Protein AF-A0A2M7T2A1-F1 (afdb_monomer_lite)

Secondary structure (DSSP, 8-state):
---------TT-SSPPSSSPPP--HHHHHHHIIIIIHHHHHHHHHHHHHHHHHHSHHHHHHHHHHHHHHHHHHHHHT--

Foldseek 3Di:
DQDQDDDDCPPDDDDDPDDDRDHDPVVVVVCCVPPVVVVVVVVVVVVVVVVLCVPPVSVVVVVVVVVVVVVVVVVVVVD

pLDDT: mean 78.81, std 8.07, range [50.72, 89.62]

Sequence (79 aa):
MVPNVKENTRNRKKSKRGAKRLFDEEIYDERFRTIERVFAWADKFKRLLIRFEHISLHHFGLKLIRFCRICEKSENFKK

Structure (mmCIF, N/CA/C/O backbone):
data_AF-A0A2M7T2A1-F1
#
_entry.id   AF-A0A2M7T2A1-F1
#
loop_
_atom_site.group_PDB
_atom_site.id
_atom_site.type_symbol
_atom_site.label_atom_id
_atom_site.label_alt_id
_atom_site.label_comp_id
_atom_site.label_asym_id
_atom_site.label_entity_id
_atom_site.label_seq_id
_atom_site.pdbx_PDB_ins_code
_atom_site.Cartn_x
_atom_site.Cartn_y
_atom_site.Cartn_z
_atom_site.occupancy
_atom_site.B_iso_or_equiv
_atom_site.auth_seq_id
_atom_site.auth_comp_id
_atom_site.auth_asym_id
_atom_site.auth_atom_id
_atom_site.pdbx_PDB_model_num
ATOM 1 N N . MET A 1 1 ? -11.393 16.366 6.852 1.00 65.50 1 MET A N 1
ATOM 2 C CA . MET A 1 1 ? -11.953 15.011 6.645 1.00 65.50 1 MET A CA 1
ATOM 3 C C . MET A 1 1 ? -11.693 14.187 7.898 1.00 65.50 1 MET A C 1
ATOM 5 O O . MET A 1 1 ? -10.555 14.175 8.353 1.00 65.50 1 MET A O 1
ATOM 9 N N . VAL A 1 2 ? -12.717 13.566 8.490 1.00 72.69 2 VAL A N 1
ATOM 10 C CA . VAL A 1 2 ? -12.541 12.709 9.678 1.00 72.69 2 VAL A CA 1
ATOM 11 C C . VAL A 1 2 ? -12.295 11.269 9.209 1.00 72.69 2 VAL A C 1
ATOM 13 O O . VAL A 1 2 ? -13.101 10.750 8.442 1.00 72.69 2 VAL A O 1
ATOM 16 N N . PRO A 1 3 ? -11.186 10.623 9.604 1.00 73.00 3 PRO A N 1
ATOM 17 C CA . PRO A 1 3 ? -10.873 9.273 9.149 1.00 73.00 3 PRO A CA 1
ATOM 18 C C . PRO A 1 3 ? -11.714 8.216 9.881 1.00 73.00 3 PRO A C 1
ATOM 20 O O . PRO A 1 3 ? -11.645 8.109 11.106 1.00 73.00 3 PRO A O 1
ATOM 23 N N . ASN A 1 4 ? -12.437 7.389 9.117 1.00 82.25 4 ASN A N 1
ATOM 24 C CA . ASN A 1 4 ? -13.146 6.206 9.612 1.00 82.25 4 ASN A CA 1
ATOM 25 C C . ASN A 1 4 ? -12.151 5.046 9.812 1.00 82.25 4 ASN A C 1
ATOM 27 O O . ASN A 1 4 ? -11.814 4.324 8.871 1.00 82.25 4 ASN A O 1
ATOM 31 N N . VAL A 1 5 ? -11.557 4.932 11.002 1.00 81.56 5 VAL A N 1
ATOM 32 C CA . VAL A 1 5 ? -10.511 3.934 11.294 1.00 81.56 5 VAL A CA 1
ATOM 33 C C . VAL A 1 5 ? -10.801 3.251 12.621 1.00 81.56 5 VAL A C 1
ATOM 35 O O . VAL A 1 5 ? -10.857 3.917 13.660 1.00 81.56 5 VAL A O 1
ATOM 38 N N . LYS A 1 6 ? -10.893 1.916 12.581 1.00 80.62 6 LYS A N 1
ATOM 39 C CA . LYS A 1 6 ? -11.066 1.073 13.765 1.00 80.62 6 LYS A CA 1
ATOM 40 C C . LYS A 1 6 ? -9.937 1.292 14.770 1.00 80.62 6 LYS A C 1
ATOM 42 O O . LYS A 1 6 ? -8.764 1.430 14.414 1.00 80.62 6 LYS A O 1
ATOM 47 N N . GLU A 1 7 ? -10.286 1.318 16.049 1.00 79.06 7 GLU A N 1
ATOM 48 C CA . GLU A 1 7 ? -9.295 1.419 17.114 1.00 79.06 7 GLU A CA 1
ATOM 49 C C . GLU A 1 7 ? -8.483 0.117 17.240 1.00 79.06 7 GLU A C 1
ATOM 51 O O . GLU A 1 7 ? -9.042 -0.974 17.330 1.00 79.06 7 GLU A O 1
ATOM 56 N N . ASN A 1 8 ? -7.151 0.229 17.281 1.00 83.19 8 ASN A N 1
ATOM 57 C CA . ASN A 1 8 ? -6.273 -0.916 17.515 1.00 83.19 8 ASN A CA 1
ATOM 58 C C . ASN A 1 8 ? -6.188 -1.247 19.015 1.00 83.19 8 ASN A C 1
ATOM 60 O O . ASN A 1 8 ? -5.568 -0.509 19.785 1.00 83.19 8 ASN A O 1
ATOM 64 N N . THR A 1 9 ? -6.759 -2.382 19.417 1.00 82.44 9 THR A N 1
ATOM 65 C CA . THR A 1 9 ? -6.800 -2.857 20.812 1.00 82.44 9 THR A CA 1
ATOM 66 C C . THR A 1 9 ? -5.597 -3.719 21.207 1.00 82.44 9 THR A C 1
ATOM 68 O O . THR A 1 9 ? -5.373 -3.957 22.392 1.00 82.44 9 THR A O 1
ATOM 71 N N . ARG A 1 10 ? -4.777 -4.158 20.240 1.00 81.38 10 ARG A N 1
ATOM 72 C CA . ARG A 1 10 ? -3.794 -5.244 20.419 1.00 81.38 10 ARG A CA 1
ATOM 73 C C . ARG A 1 10 ? -2.783 -5.030 21.552 1.00 81.38 10 ARG A C 1
ATOM 75 O O . ARG A 1 10 ? -2.418 -5.989 22.217 1.00 81.38 10 ARG A O 1
ATOM 82 N N . ASN A 1 11 ? -2.350 -3.793 21.792 1.00 84.12 11 ASN A N 1
ATOM 83 C CA . ASN A 1 11 ? -1.325 -3.475 22.797 1.00 84.12 11 ASN A CA 1
ATOM 84 C C . ASN A 1 11 ? -1.882 -2.850 24.083 1.00 84.12 11 ASN A C 1
ATOM 86 O O . ASN A 1 11 ? -1.124 -2.259 24.854 1.00 84.12 11 ASN A O 1
ATOM 90 N N . ARG A 1 12 ? -3.199 -2.904 24.326 1.00 79.94 12 ARG A N 1
ATOM 91 C CA . ARG A 1 12 ? -3.794 -2.050 25.355 1.00 79.94 12 ARG A CA 1
ATOM 92 C C . ARG A 1 12 ? -4.911 -2.709 26.156 1.00 79.94 12 ARG A C 1
ATOM 94 O O . ARG A 1 12 ? -5.906 -3.149 25.605 1.00 79.94 12 ARG A O 1
ATOM 101 N N . LYS A 1 13 ? -4.760 -2.688 27.488 1.00 79.12 13 LYS A N 1
ATOM 102 C CA . LYS A 1 13 ? -5.741 -3.228 28.452 1.00 79.12 13 LYS A CA 1
ATOM 103 C C . LYS A 1 13 ? -6.796 -2.214 28.928 1.00 79.12 13 LYS A C 1
ATOM 105 O O . LYS A 1 13 ? -7.771 -2.605 29.550 1.00 79.12 13 LYS A O 1
ATOM 110 N N . LYS A 1 14 ? -6.595 -0.911 28.691 1.00 81.31 14 LYS A N 1
ATOM 111 C CA . LYS A 1 14 ? -7.484 0.182 29.150 1.00 81.31 14 LYS A CA 1
ATOM 112 C C . LYS A 1 14 ? -8.132 0.886 27.951 1.00 81.31 14 LYS A C 1
ATOM 114 O O . LYS A 1 14 ? -7.515 0.927 26.895 1.00 81.31 14 LYS A O 1
ATOM 119 N N . SER A 1 15 ? -9.320 1.480 28.100 1.00 80.00 15 SER A N 1
ATOM 120 C CA . SER A 1 15 ? -10.020 2.238 27.038 1.00 80.00 15 SER A CA 1
ATOM 121 C C . SER A 1 15 ? -9.339 3.575 26.730 1.00 80.00 15 SER A C 1
ATOM 123 O O . SER A 1 15 ? -8.725 4.168 27.620 1.00 80.00 15 SER A O 1
ATOM 125 N N . LYS A 1 16 ? -9.338 4.041 25.465 1.00 79.69 16 LYS A N 1
ATOM 126 C CA . LYS A 1 16 ? -8.517 5.204 25.038 1.00 79.69 16 LYS A CA 1
ATOM 127 C C . LYS A 1 16 ? -8.982 6.473 25.700 1.00 79.69 16 LYS A C 1
ATOM 129 O O . LYS A 1 16 ? -10.164 6.773 25.710 1.00 79.69 16 LYS A O 1
ATOM 134 N N . ARG A 1 17 ? -8.026 7.194 26.287 1.00 76.50 17 ARG A N 1
ATOM 135 C CA . ARG A 1 17 ? -8.307 8.485 26.898 1.00 76.50 17 ARG A CA 1
ATOM 136 C C . ARG A 1 17 ? -8.624 9.468 25.770 1.00 76.50 17 ARG A C 1
ATOM 138 O O . ARG A 1 17 ? -7.812 9.611 24.857 1.00 76.50 17 ARG A O 1
ATOM 145 N N . GLY A 1 18 ? -9.791 10.101 25.838 1.00 79.44 18 GLY A N 1
ATOM 146 C CA . GLY A 1 18 ? -10.270 11.074 24.853 1.00 79.44 18 GLY A CA 1
ATOM 147 C C . GLY A 1 18 ? -11.603 10.683 24.212 1.00 79.44 18 GLY A C 1
ATOM 148 O O . GLY A 1 18 ? -12.236 9.705 24.606 1.00 79.44 18 GLY A O 1
ATOM 149 N N . ALA A 1 19 ? -12.026 11.476 23.226 1.00 77.12 19 ALA A N 1
ATOM 150 C CA . ALA A 1 19 ? -13.256 11.240 22.479 1.00 77.12 19 ALA A CA 1
ATOM 151 C C . ALA A 1 19 ? -13.195 9.909 21.713 1.00 77.12 19 ALA A C 1
ATOM 153 O O . ALA A 1 19 ? -12.175 9.573 21.099 1.00 77.12 19 ALA A O 1
ATOM 154 N N . LYS A 1 20 ? -14.307 9.165 21.738 1.00 74.44 20 LYS A N 1
ATOM 155 C CA . LYS A 1 20 ? -14.471 7.966 20.912 1.00 74.44 20 LYS A CA 1
ATOM 156 C C . LYS A 1 20 ? -14.327 8.368 19.445 1.00 74.44 20 LYS A C 1
ATOM 158 O O . LYS A 1 20 ? -14.886 9.376 19.018 1.00 74.44 20 LYS A O 1
ATOM 163 N N . ARG A 1 21 ? -13.548 7.601 18.683 1.00 76.38 21 ARG A N 1
ATOM 164 C CA . ARG A 1 21 ? -13.459 7.813 17.236 1.00 76.38 21 ARG A CA 1
ATOM 165 C C . ARG A 1 21 ? -14.790 7.421 16.605 1.00 76.38 21 ARG A C 1
ATOM 167 O O . ARG A 1 21 ? -15.377 6.422 17.010 1.00 76.38 21 ARG A O 1
ATOM 174 N N . LEU A 1 22 ? -15.237 8.208 15.630 1.00 76.25 22 LEU A N 1
ATOM 175 C CA . LEU A 1 22 ? -16.348 7.832 14.766 1.00 76.25 22 LEU A CA 1
ATOM 176 C C . LEU A 1 22 ? -15.899 6.606 13.967 1.00 76.25 22 LEU A C 1
ATOM 178 O O . LEU A 1 22 ? -14.896 6.672 13.251 1.00 76.25 22 LEU A O 1
ATOM 182 N N . PHE A 1 23 ? -16.584 5.487 14.185 1.00 81.44 23 PHE A N 1
ATOM 183 C CA . PHE A 1 23 ? -16.367 4.250 13.457 1.00 81.44 23 PHE A CA 1
ATOM 184 C C . PHE A 1 23 ? -17.701 3.787 12.897 1.00 81.44 23 PHE A C 1
ATOM 186 O O . PHE A 1 23 ? -18.617 3.490 13.661 1.00 81.44 23 PHE A O 1
ATOM 193 N N . ASP A 1 24 ? -17.776 3.764 11.576 1.00 85.12 24 ASP A N 1
ATOM 194 C CA . ASP A 1 24 ? -18.882 3.198 10.822 1.00 85.12 24 ASP A CA 1
ATOM 195 C C . ASP A 1 24 ? -18.381 1.908 10.168 1.00 85.12 24 ASP A C 1
ATOM 197 O O . ASP A 1 24 ? -17.392 1.927 9.426 1.00 85.12 24 ASP A O 1
ATOM 201 N N . GLU A 1 25 ? -19.003 0.786 10.519 1.00 84.94 25 GLU A N 1
ATOM 202 C CA . GLU A 1 25 ? -18.559 -0.539 10.089 1.00 84.94 25 GLU A CA 1
ATOM 203 C C . GLU A 1 25 ? -18.831 -0.769 8.596 1.00 84.94 25 GLU A C 1
ATOM 205 O O . GLU A 1 25 ? -17.964 -1.304 7.906 1.00 84.94 25 GLU A O 1
ATOM 210 N N . GLU A 1 26 ? -19.944 -0.256 8.062 1.00 85.19 26 GLU A N 1
ATOM 211 C CA . GLU A 1 26 ? -20.313 -0.427 6.650 1.00 85.19 26 GLU A CA 1
ATOM 212 C C . GLU A 1 26 ? -19.321 0.303 5.735 1.00 85.19 26 GLU A C 1
ATOM 214 O O . GLU A 1 26 ? -18.747 -0.280 4.812 1.00 85.19 26 GLU A O 1
ATOM 219 N N . ILE A 1 27 ? -19.016 1.563 6.061 1.00 83.94 27 ILE A N 1
ATOM 220 C CA . ILE A 1 27 ? -18.048 2.371 5.303 1.00 83.94 27 ILE A CA 1
ATOM 221 C C . ILE A 1 27 ? -16.631 1.782 5.418 1.00 83.94 27 ILE A C 1
ATOM 223 O O . ILE A 1 27 ? -15.815 1.890 4.495 1.00 83.94 27 ILE A O 1
ATOM 227 N N . TYR A 1 28 ? -16.294 1.185 6.565 1.00 84.00 28 TYR A N 1
ATOM 228 C CA . TYR A 1 28 ? -14.982 0.575 6.770 1.00 84.00 28 TYR A CA 1
ATOM 229 C C . TYR A 1 28 ? -14.803 -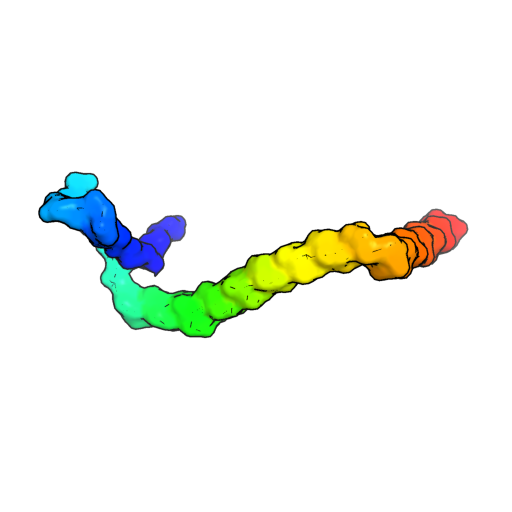0.685 5.912 1.00 84.00 28 TYR A C 1
ATOM 231 O O . TYR A 1 28 ? -13.746 -0.855 5.294 1.00 84.00 28 TYR A O 1
ATOM 239 N N . ASP A 1 29 ? -15.839 -1.515 5.808 1.00 84.88 29 ASP A N 1
ATOM 240 C CA . ASP A 1 29 ? -15.829 -2.726 4.988 1.00 84.88 29 ASP A CA 1
ATOM 241 C C . ASP A 1 29 ? -15.742 -2.415 3.490 1.00 84.88 29 ASP A C 1
ATOM 243 O O . ASP A 1 29 ? -14.963 -3.045 2.763 1.00 84.88 29 ASP A O 1
ATOM 247 N N . GLU A 1 30 ? -16.464 -1.398 3.015 1.00 84.94 30 GLU A N 1
ATOM 248 C CA . GLU A 1 30 ? -16.342 -0.933 1.630 1.00 84.94 30 GLU A CA 1
ATOM 249 C C . GLU A 1 30 ? -14.931 -0.426 1.316 1.00 84.94 30 GLU A C 1
ATOM 251 O O . GLU A 1 30 ? -14.357 -0.769 0.272 1.00 84.94 30 GLU A O 1
ATOM 256 N N . ARG A 1 31 ? -14.320 0.332 2.239 1.00 84.69 31 ARG A N 1
ATOM 257 C CA . ARG A 1 31 ? -12.939 0.816 2.097 1.00 84.69 31 ARG A CA 1
ATOM 258 C C . ARG A 1 31 ? -11.946 -0.336 2.013 1.00 84.69 31 ARG A C 1
ATOM 260 O O . ARG A 1 31 ? -11.036 -0.304 1.183 1.00 84.69 31 ARG A O 1
ATOM 267 N N . PHE A 1 32 ? -12.104 -1.347 2.862 1.00 80.56 32 PHE A N 1
ATOM 268 C CA .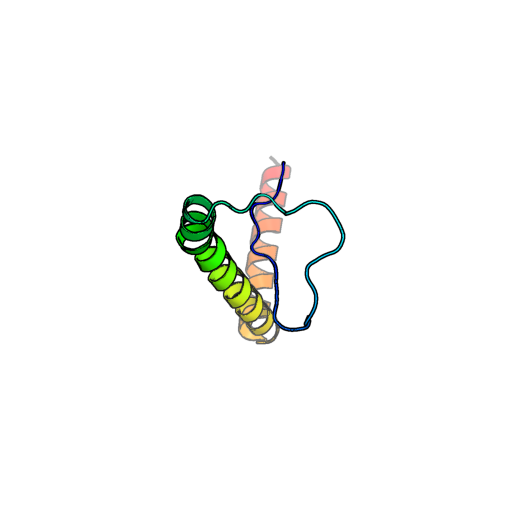 PHE A 1 32 ? -11.220 -2.507 2.875 1.00 80.56 32 PHE A CA 1
ATOM 269 C C . PHE A 1 32 ? -11.305 -3.290 1.556 1.00 80.56 32 PHE A C 1
ATOM 271 O O . PHE A 1 32 ? -10.280 -3.629 0.958 1.00 80.56 32 PHE A O 1
ATOM 278 N N . ARG A 1 33 ? -12.528 -3.518 1.053 1.00 82.81 33 ARG A N 1
ATOM 279 C CA . ARG A 1 33 ? -12.775 -4.251 -0.201 1.00 82.81 33 ARG A CA 1
ATOM 280 C C . ARG A 1 33 ? -12.203 -3.545 -1.429 1.00 82.81 33 ARG A C 1
ATOM 282 O O . ARG A 1 33 ? -11.648 -4.212 -2.304 1.00 82.81 33 ARG A O 1
ATOM 289 N N . THR A 1 34 ? -12.345 -2.224 -1.500 1.00 84.81 34 THR A N 1
ATOM 290 C CA . THR A 1 34 ? -11.992 -1.436 -2.691 1.00 84.81 34 THR A CA 1
ATOM 291 C C . THR A 1 34 ? -10.561 -0.908 -2.638 1.00 84.81 34 THR A C 1
ATOM 293 O O . THR A 1 34 ? -9.759 -1.180 -3.529 1.00 84.81 34 THR A O 1
ATOM 296 N N . ILE A 1 35 ? -10.217 -0.174 -1.582 1.00 85.62 35 ILE A N 1
ATOM 297 C CA . ILE A 1 35 ? -8.992 0.620 -1.510 1.00 85.62 35 ILE A CA 1
ATOM 298 C C . ILE A 1 35 ? -7.838 -0.233 -0.993 1.00 85.62 35 ILE A C 1
ATOM 300 O O . ILE A 1 35 ? -6.796 -0.316 -1.640 1.00 85.62 35 ILE A O 1
ATOM 304 N N . GLU A 1 36 ? -8.005 -0.912 0.142 1.00 84.75 36 GLU A N 1
ATOM 305 C CA . GLU A 1 36 ? -6.880 -1.602 0.791 1.00 84.75 36 GLU A CA 1
ATOM 306 C C . GLU A 1 36 ? -6.350 -2.775 -0.049 1.00 84.75 36 GLU A C 1
ATOM 308 O O . GLU A 1 36 ? -5.141 -3.006 -0.086 1.00 84.75 36 GLU A O 1
ATOM 313 N N . ARG A 1 37 ? -7.211 -3.443 -0.828 1.00 85.69 37 ARG A N 1
ATOM 314 C CA . ARG A 1 37 ? -6.797 -4.471 -1.798 1.00 85.69 37 ARG A CA 1
ATOM 315 C C . ARG A 1 37 ? -5.929 -3.906 -2.926 1.00 85.69 37 ARG A C 1
ATOM 317 O O . ARG A 1 37 ? -4.914 -4.510 -3.279 1.00 85.69 37 ARG A O 1
ATOM 324 N N . VAL A 1 38 ? -6.304 -2.754 -3.483 1.00 87.81 38 VAL A N 1
ATOM 325 C CA . VAL A 1 38 ? -5.535 -2.084 -4.545 1.00 87.81 38 VAL A CA 1
ATOM 326 C C . VAL A 1 38 ? -4.214 -1.556 -3.996 1.00 87.81 38 VAL A C 1
ATOM 328 O O . VAL A 1 38 ? -3.173 -1.756 -4.618 1.00 87.81 38 VAL A O 1
ATOM 331 N N . PHE A 1 39 ? -4.223 -0.953 -2.806 1.00 84.88 39 PHE A N 1
ATOM 332 C CA . PHE A 1 39 ? -3.006 -0.490 -2.138 1.00 84.88 39 PHE A CA 1
ATOM 333 C C . PHE A 1 39 ? -2.057 -1.648 -1.811 1.00 84.88 39 PHE A C 1
ATOM 335 O O . PHE A 1 39 ? -0.865 -1.555 -2.100 1.00 84.88 39 PHE A O 1
ATOM 342 N N . ALA A 1 40 ? -2.580 -2.774 -1.317 1.00 87.44 40 ALA A N 1
ATOM 343 C CA . ALA A 1 40 ? -1.784 -3.976 -1.092 1.00 87.44 40 ALA A CA 1
ATOM 344 C C . ALA A 1 40 ? -1.127 -4.470 -2.389 1.00 87.44 40 ALA A C 1
ATOM 346 O O . ALA A 1 40 ? 0.048 -4.843 -2.383 1.00 87.44 40 ALA A O 1
ATOM 347 N N . TRP A 1 41 ? -1.849 -4.440 -3.513 1.00 87.56 41 TRP A N 1
ATOM 348 C CA . TRP A 1 41 ? -1.285 -4.793 -4.814 1.00 87.56 41 TRP A CA 1
ATOM 349 C C . TRP A 1 41 ? -0.218 -3.788 -5.278 1.00 87.56 41 TRP A C 1
ATOM 351 O O . TRP A 1 41 ? 0.875 -4.194 -5.677 1.00 87.56 41 TRP A O 1
ATOM 361 N N . ALA A 1 42 ? -0.475 -2.485 -5.144 1.00 87.44 42 ALA A N 1
ATOM 362 C CA . ALA A 1 42 ? 0.466 -1.426 -5.506 1.00 87.44 42 ALA A CA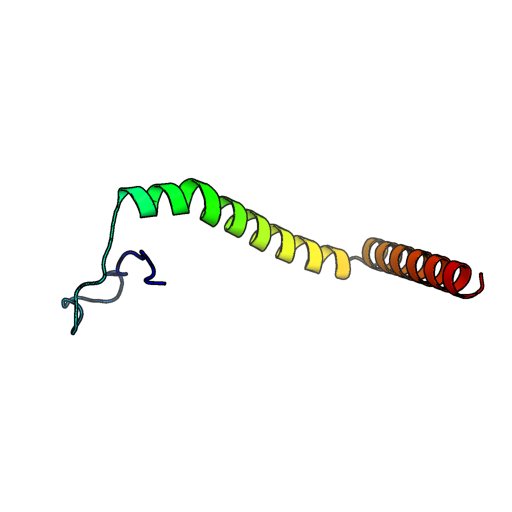 1
ATOM 363 C C . ALA A 1 42 ? 1.776 -1.499 -4.699 1.00 87.44 42 ALA A C 1
ATOM 365 O O . ALA A 1 42 ? 2.864 -1.340 -5.258 1.00 87.44 42 ALA A O 1
ATOM 366 N N . ASP A 1 43 ? 1.706 -1.800 -3.401 1.00 85.44 43 ASP A N 1
ATOM 367 C CA . ASP A 1 43 ? 2.897 -1.947 -2.559 1.00 85.44 43 ASP A CA 1
ATOM 368 C C . ASP A 1 43 ? 3.707 -3.207 -2.904 1.00 85.44 43 ASP A C 1
ATOM 370 O O . ASP A 1 43 ? 4.943 -3.188 -2.866 1.00 85.44 43 ASP A O 1
ATOM 374 N N . LYS A 1 44 ? 3.048 -4.295 -3.327 1.00 81.44 44 LYS A N 1
ATOM 375 C CA . LYS A 1 44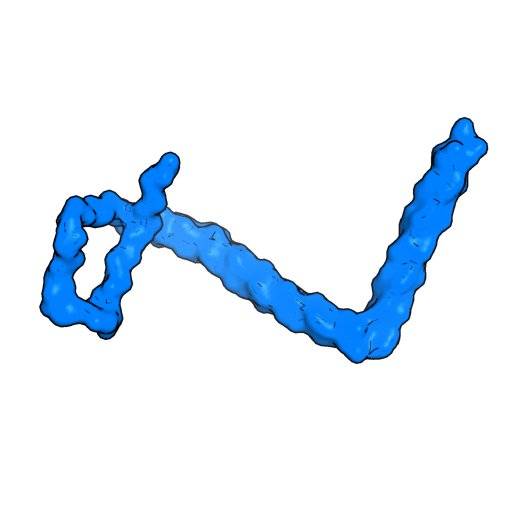 ? 3.749 -5.460 -3.895 1.00 81.44 44 LYS A CA 1
ATOM 376 C C . LYS A 1 44 ? 4.403 -5.128 -5.236 1.00 81.44 44 LYS A C 1
ATOM 378 O O . LYS A 1 44 ? 5.531 -5.563 -5.471 1.00 81.44 44 LYS A O 1
ATOM 383 N N . PHE A 1 45 ? 3.750 -4.324 -6.073 1.00 79.31 45 PHE A N 1
ATOM 384 C CA . PHE A 1 45 ? 4.287 -3.895 -7.363 1.00 79.31 45 PHE A CA 1
ATOM 385 C C . PHE A 1 45 ? 5.541 -3.019 -7.210 1.00 79.31 45 PHE A C 1
ATOM 387 O O . PHE A 1 45 ? 6.542 -3.259 -7.881 1.00 79.31 45 PHE A O 1
ATOM 394 N N . LYS A 1 46 ? 5.568 -2.080 -6.254 1.00 79.31 46 LYS A N 1
ATOM 395 C CA . LYS A 1 46 ? 6.778 -1.286 -5.950 1.00 79.31 46 LYS A CA 1
ATOM 396 C C . LYS A 1 46 ? 7.976 -2.162 -5.580 1.00 79.31 46 LYS A C 1
ATOM 398 O O . LYS A 1 46 ? 9.091 -1.919 -6.032 1.00 79.31 46 LYS A O 1
ATOM 403 N N . ARG A 1 47 ? 7.755 -3.220 -4.791 1.00 77.94 47 ARG A N 1
ATOM 404 C CA . ARG A 1 47 ? 8.813 -4.180 -4.437 1.00 77.94 47 ARG A CA 1
ATOM 405 C C . ARG A 1 47 ? 9.326 -4.965 -5.652 1.00 77.94 47 ARG A C 1
ATOM 407 O O . ARG A 1 47 ? 10.498 -5.333 -5.680 1.00 77.94 47 ARG A O 1
ATOM 414 N N . LEU A 1 48 ? 8.468 -5.220 -6.639 1.00 74.31 48 LEU A N 1
ATOM 415 C CA . LEU A 1 48 ? 8.837 -5.858 -7.903 1.00 74.31 48 LEU A CA 1
ATOM 416 C C . LEU A 1 48 ? 9.742 -4.939 -8.745 1.00 74.31 48 LEU A C 1
ATOM 418 O O . LEU A 1 48 ? 10.760 -5.395 -9.257 1.00 74.31 48 LEU A O 1
ATOM 422 N N . LEU A 1 49 ? 9.421 -3.643 -8.825 1.00 73.75 49 LEU A N 1
ATOM 423 C CA . LEU A 1 49 ? 10.204 -2.655 -9.580 1.00 73.75 49 LEU A CA 1
ATOM 424 C C . LEU A 1 49 ? 11.650 -2.531 -9.085 1.00 73.75 49 LEU A C 1
ATOM 426 O O . LEU A 1 49 ? 12.568 -2.540 -9.897 1.00 73.75 49 LEU A O 1
ATOM 430 N N . ILE A 1 50 ? 11.870 -2.532 -7.767 1.00 70.38 50 ILE A N 1
ATOM 431 C CA . ILE A 1 50 ? 13.229 -2.490 -7.192 1.00 70.38 50 ILE A CA 1
ATOM 432 C C . ILE A 1 50 ? 14.071 -3.691 -7.664 1.00 70.38 50 ILE A C 1
ATOM 434 O O . ILE A 1 50 ? 15.273 -3.572 -7.893 1.00 70.38 50 ILE A O 1
ATOM 438 N N . ARG A 1 51 ? 13.453 -4.864 -7.861 1.00 68.19 51 ARG A N 1
ATOM 439 C CA . ARG A 1 51 ? 14.159 -6.039 -8.401 1.00 68.19 51 ARG A CA 1
ATOM 440 C C . ARG A 1 51 ? 14.496 -5.881 -9.881 1.00 68.19 51 ARG A C 1
ATOM 442 O O . ARG A 1 51 ? 15.560 -6.328 -10.300 1.00 68.19 51 ARG A O 1
ATOM 449 N N . PHE A 1 52 ? 13.626 -5.243 -10.660 1.00 64.69 52 PHE A N 1
ATOM 450 C CA . PHE A 1 52 ? 13.901 -4.951 -12.068 1.00 64.69 52 PHE A CA 1
ATOM 451 C C . PHE A 1 52 ? 15.055 -3.964 -12.248 1.00 64.69 52 PHE A C 1
ATOM 453 O O . PHE A 1 52 ? 15.845 -4.133 -13.171 1.00 64.69 52 PHE A O 1
ATOM 460 N N . GLU A 1 53 ? 15.204 -2.992 -11.348 1.00 65.44 53 GLU A N 1
ATOM 461 C CA . GLU A 1 53 ? 16.359 -2.085 -11.351 1.00 65.44 53 GLU A CA 1
ATOM 462 C C . GLU A 1 53 ? 17.675 -2.803 -11.014 1.00 65.44 53 GLU A C 1
ATOM 464 O O . GLU A 1 53 ? 18.734 -2.403 -11.491 1.00 65.44 53 GLU A O 1
ATOM 469 N N . HIS A 1 54 ? 17.620 -3.892 -10.243 1.00 66.50 54 HIS A N 1
ATOM 470 C CA . HIS A 1 54 ? 18.806 -4.658 -9.856 1.00 66.50 54 HIS A CA 1
ATOM 471 C C . HIS A 1 54 ? 19.265 -5.668 -10.926 1.00 66.50 54 HIS A C 1
ATOM 473 O O . HIS A 1 54 ? 20.436 -6.043 -10.964 1.00 66.50 54 HIS A O 1
ATOM 479 N N . ILE A 1 55 ? 18.372 -6.139 -11.805 1.00 78.31 55 ILE A N 1
ATOM 480 C CA . ILE A 1 55 ? 18.751 -7.038 -12.906 1.00 78.31 55 ILE A CA 1
ATOM 481 C C . ILE A 1 55 ? 19.320 -6.203 -14.058 1.00 78.31 55 ILE A C 1
ATOM 483 O O . ILE A 1 55 ? 18.596 -5.440 -14.700 1.00 78.31 55 ILE A O 1
ATOM 487 N N . SER A 1 56 ? 20.601 -6.411 -14.374 1.00 69.94 56 SER A N 1
ATOM 488 C CA . SER A 1 56 ? 21.372 -5.620 -15.347 1.00 69.94 56 SER A CA 1
ATOM 489 C C . SER A 1 56 ? 20.681 -5.457 -16.710 1.00 69.94 56 SER A C 1
ATOM 491 O O . SER A 1 56 ? 20.700 -4.369 -17.281 1.00 69.94 56 SER A O 1
ATOM 493 N N . LEU A 1 57 ? 20.023 -6.514 -17.204 1.00 74.62 57 LEU A N 1
ATOM 494 C CA . LEU A 1 57 ? 19.305 -6.527 -18.485 1.00 74.62 57 LEU A CA 1
ATOM 495 C C . LEU A 1 57 ? 18.088 -5.583 -18.490 1.00 74.62 57 LEU A C 1
ATOM 497 O O . LEU A 1 57 ? 17.914 -4.780 -19.405 1.00 74.62 57 LEU A O 1
ATOM 501 N N . HIS A 1 58 ? 17.254 -5.658 -17.451 1.00 75.31 58 HIS A N 1
ATOM 502 C CA . HIS A 1 58 ? 16.027 -4.865 -17.348 1.00 75.31 58 HIS A CA 1
ATOM 503 C C . HIS A 1 58 ? 16.345 -3.395 -17.070 1.00 75.31 58 HIS A C 1
ATOM 505 O O . HIS A 1 58 ? 15.752 -2.501 -17.672 1.00 75.31 58 HIS A O 1
ATOM 511 N N . HIS A 1 59 ? 17.347 -3.140 -16.229 1.00 76.94 59 HIS A N 1
ATOM 512 C CA . HIS A 1 59 ? 17.857 -1.799 -15.975 1.00 76.94 59 HIS A CA 1
ATOM 513 C C . HIS A 1 59 ? 18.405 -1.129 -17.247 1.00 76.94 59 HIS A C 1
ATOM 515 O O . HIS A 1 59 ? 18.138 0.050 -17.490 1.00 76.94 59 HIS A O 1
ATOM 521 N N . PHE A 1 60 ? 19.118 -1.872 -18.103 1.00 81.00 60 PHE A N 1
ATOM 522 C CA . PHE A 1 60 ? 19.573 -1.360 -19.397 1.00 81.00 60 PHE A CA 1
ATOM 523 C C . PHE A 1 60 ? 18.402 -1.059 -20.348 1.00 81.00 60 PHE A C 1
ATOM 525 O O . PHE A 1 60 ? 18.363 0.020 -20.938 1.00 81.00 60 PHE A O 1
ATOM 532 N N . GLY A 1 61 ? 17.400 -1.943 -20.424 1.00 83.44 61 GLY A N 1
ATOM 533 C CA . GLY A 1 61 ? 16.183 -1.710 -21.213 1.00 83.44 61 GLY A CA 1
ATOM 534 C C . GLY A 1 61 ? 15.425 -0.442 -20.794 1.00 83.44 61 GLY A C 1
ATOM 535 O O . GLY A 1 61 ? 15.051 0.370 -21.639 1.00 83.44 61 GLY A O 1
ATOM 536 N N . LEU A 1 62 ? 15.282 -0.202 -19.487 1.00 83.94 62 LEU A N 1
ATOM 537 C CA . LEU A 1 62 ? 14.663 1.020 -18.959 1.00 83.94 62 LEU A CA 1
ATOM 538 C C . LEU A 1 62 ? 15.473 2.285 -19.296 1.00 83.94 62 LEU A C 1
ATOM 540 O O . LEU A 1 62 ? 14.889 3.321 -19.626 1.00 83.94 62 LEU A O 1
ATOM 544 N N . LYS A 1 63 ? 16.812 2.213 -19.269 1.00 84.38 63 LYS A N 1
ATOM 545 C CA . LYS A 1 63 ? 17.683 3.319 -19.705 1.00 84.38 63 LYS A CA 1
ATOM 546 C C . LYS A 1 63 ? 17.507 3.641 -21.188 1.00 84.38 63 LYS A C 1
ATOM 548 O O . LYS A 1 63 ? 17.425 4.819 -21.530 1.00 84.38 63 LYS A O 1
ATOM 553 N N . LEU A 1 64 ? 17.407 2.626 -22.048 1.00 87.31 64 LEU A N 1
ATOM 554 C CA . LEU A 1 64 ? 17.179 2.814 -23.483 1.00 87.31 64 LEU A CA 1
ATOM 555 C C . LEU A 1 64 ? 15.820 3.458 -23.771 1.00 87.31 64 LEU A C 1
ATOM 557 O O . LEU A 1 64 ? 15.757 4.408 -24.546 1.00 87.31 64 LEU A O 1
ATOM 561 N N . ILE A 1 65 ? 14.751 3.011 -23.104 1.00 88.25 65 ILE A N 1
ATOM 562 C CA . ILE A 1 65 ? 13.417 3.622 -23.238 1.00 88.25 65 ILE A CA 1
ATOM 563 C C . ILE A 1 65 ? 13.460 5.096 -22.818 1.00 88.25 65 ILE A C 1
ATOM 565 O O . ILE A 1 65 ? 12.933 5.966 -23.515 1.00 88.25 65 ILE A O 1
ATOM 569 N N . ARG A 1 66 ? 14.134 5.402 -21.703 1.00 88.56 66 ARG A N 1
ATOM 570 C CA . ARG A 1 66 ? 14.308 6.784 -21.243 1.00 88.56 66 ARG A CA 1
ATOM 571 C C . ARG A 1 66 ? 15.098 7.628 -22.243 1.00 88.56 66 ARG A C 1
ATOM 573 O O . ARG A 1 66 ? 14.709 8.765 -22.493 1.00 88.56 66 ARG A O 1
ATOM 580 N N . PHE A 1 67 ? 16.173 7.087 -22.815 1.00 87.12 67 PHE A N 1
ATOM 581 C CA . PHE A 1 67 ? 16.967 7.768 -23.837 1.00 87.12 67 PHE A CA 1
ATOM 582 C C . PHE A 1 67 ? 16.144 8.039 -25.101 1.00 87.12 67 PHE A C 1
ATOM 584 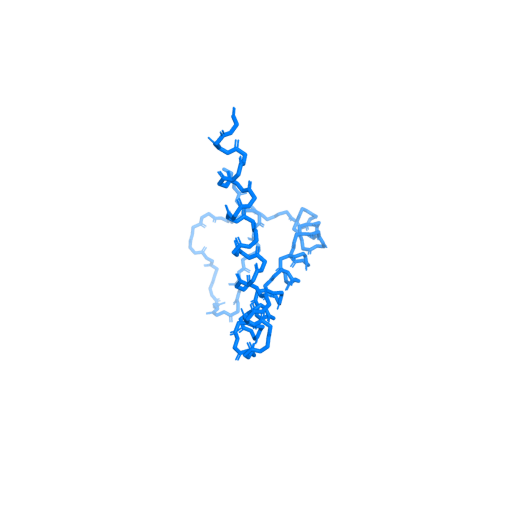O O . PHE A 1 67 ? 16.083 9.179 -25.551 1.00 87.12 67 PHE A O 1
ATOM 591 N N . CYS A 1 68 ? 15.422 7.034 -25.598 1.00 89.62 68 CYS A N 1
ATOM 592 C CA . CYS A 1 68 ? 14.542 7.156 -26.757 1.00 89.62 68 CYS A CA 1
ATOM 593 C C . CYS A 1 68 ? 13.495 8.266 -26.559 1.00 89.62 68 CYS A C 1
ATOM 595 O O . CYS A 1 68 ? 13.345 9.135 -27.415 1.00 89.62 68 CYS A O 1
ATOM 597 N N . ARG A 1 69 ? 12.860 8.329 -25.379 1.00 86.25 69 ARG A N 1
ATOM 598 C CA . ARG A 1 69 ? 11.871 9.373 -25.067 1.00 86.25 69 ARG A CA 1
ATOM 599 C C . ARG A 1 69 ? 12.473 10.779 -24.975 1.00 86.25 69 ARG A C 1
ATOM 601 O O . ARG A 1 69 ? 11.796 11.755 -25.294 1.00 86.25 69 ARG A O 1
ATOM 608 N N . ILE A 1 70 ? 13.721 10.903 -24.519 1.00 87.06 70 ILE A N 1
ATOM 609 C CA . ILE A 1 70 ? 14.445 12.184 -24.486 1.00 87.06 70 ILE A CA 1
ATOM 610 C C . ILE A 1 70 ? 14.799 12.630 -25.907 1.00 87.06 70 ILE A C 1
ATOM 612 O O . ILE A 1 70 ? 14.554 13.787 -26.245 1.00 87.06 70 ILE A O 1
ATOM 616 N N . CYS A 1 71 ? 15.317 11.722 -26.739 1.00 75.25 71 CYS A N 1
ATOM 617 C CA . CYS A 1 71 ? 15.624 11.997 -28.142 1.00 75.25 71 CYS A CA 1
ATOM 618 C C . CYS A 1 71 ? 14.379 12.464 -28.902 1.00 75.25 71 CYS A C 1
ATOM 620 O O . CYS A 1 71 ? 14.406 13.537 -29.500 1.00 75.25 71 CYS A O 1
ATOM 622 N N . GLU A 1 72 ? 13.259 11.754 -28.768 1.00 80.56 72 GLU A N 1
ATOM 623 C CA . GLU A 1 72 ? 11.984 12.131 -29.385 1.00 80.56 72 GLU A CA 1
ATOM 624 C C . GLU A 1 72 ? 11.524 13.533 -28.946 1.00 80.56 72 GLU A C 1
ATOM 626 O O . GLU A 1 72 ? 11.109 14.356 -29.762 1.00 80.56 72 GLU A O 1
ATOM 631 N N . LYS A 1 73 ? 11.638 13.865 -27.653 1.00 75.19 73 LYS A N 1
ATOM 632 C CA . LYS A 1 73 ? 11.320 15.218 -27.168 1.00 75.19 73 LYS A CA 1
ATOM 633 C C . LYS A 1 73 ? 12.260 16.281 -27.738 1.00 75.19 73 LYS A C 1
ATOM 635 O O . LYS A 1 73 ? 11.813 17.386 -28.022 1.00 75.19 73 LYS A O 1
ATOM 640 N N . SER A 1 74 ? 13.543 15.959 -27.889 1.00 70.56 74 SER A N 1
ATOM 641 C CA . SER A 1 74 ? 14.543 16.885 -28.428 1.00 70.56 74 SER A CA 1
ATOM 642 C C . SER A 1 74 ? 14.350 17.166 -29.920 1.00 70.56 74 SER A C 1
ATOM 644 O O . SER A 1 74 ? 14.616 18.277 -30.368 1.00 70.56 74 SER A O 1
ATOM 646 N N . GLU A 1 75 ? 13.838 16.196 -30.678 1.00 67.38 75 GLU A N 1
A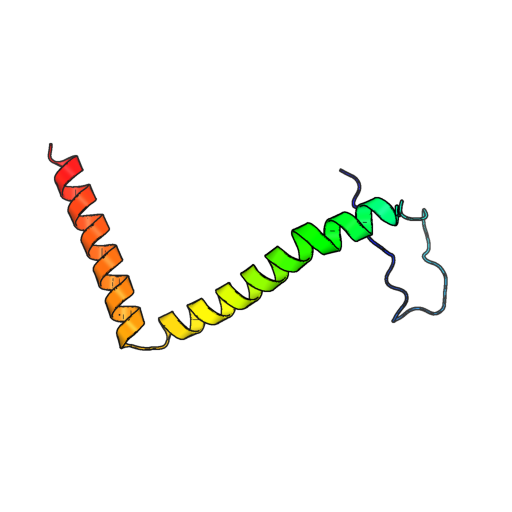TOM 647 C CA . GLU A 1 75 ? 13.480 16.371 -32.088 1.00 67.38 75 GLU A CA 1
ATOM 648 C C . GLU A 1 75 ? 12.212 17.213 -32.247 1.00 67.38 75 GLU A C 1
ATOM 650 O O . GLU A 1 75 ? 12.160 18.088 -33.108 1.00 67.38 75 GLU A O 1
ATOM 655 N N . ASN A 1 76 ? 11.219 17.015 -31.375 1.00 59.66 76 ASN A N 1
ATOM 656 C CA . ASN A 1 76 ? 9.997 17.823 -31.364 1.00 59.66 76 ASN A CA 1
ATOM 657 C C . ASN A 1 76 ? 10.215 19.267 -30.876 1.00 59.66 76 ASN A C 1
ATOM 659 O O . ASN A 1 76 ? 9.393 20.119 -31.171 1.00 59.66 76 ASN A O 1
ATOM 663 N N . PHE A 1 77 ? 11.297 19.554 -30.144 1.00 56.72 77 PHE A N 1
ATOM 664 C CA . PHE A 1 77 ? 11.648 20.915 -29.707 1.00 56.72 77 PHE A CA 1
ATOM 665 C C . PHE A 1 77 ? 12.431 21.710 -30.769 1.00 56.72 77 PHE A C 1
ATOM 667 O O . PHE A 1 77 ? 12.579 22.922 -30.651 1.00 56.72 77 PHE A O 1
ATOM 674 N N . LYS A 1 78 ? 12.974 21.031 -31.789 1.00 56.44 78 LYS A N 1
ATOM 675 C CA . LYS A 1 78 ? 13.684 21.658 -32.918 1.00 56.44 78 LYS A CA 1
ATOM 676 C C . LYS A 1 78 ? 12.768 21.982 -34.109 1.00 56.44 78 LYS A C 1
ATOM 678 O O . LYS A 1 78 ? 13.256 22.562 -35.076 1.00 56.44 78 LYS A O 1
ATOM 683 N N . LYS A 1 79 ? 11.495 21.582 -34.057 1.00 50.72 79 LYS A N 1
ATOM 684 C CA . LYS A 1 79 ? 10.436 21.979 -34.995 1.00 50.72 79 LYS A CA 1
ATOM 685 C C . LYS A 1 79 ? 9.618 23.107 -34.386 1.00 50.72 79 LYS A C 1
ATOM 687 O O . LYS A 1 79 ? 9.176 23.964 -35.175 1.00 50.72 79 LYS A O 1
#

Radius of gyration: 23.16 Å; chains: 1; bounding box: 42×29×64 Å